Protein AF-A0A7W1KVK1-F1 (afdb_monomer_lite)

Sequence (119 aa):
MSTNMEIATGTFDDLTPATASYACLPLPEAFTWAVCASRVEAGEWYLVAFRSIHREGADERMLEEYDLRAAEEAAQAPGFVHYYRGPVTSSRECLSFCIWESRDDARTASRGPRHIEAI

pLDDT: mean 89.95, std 14.48, range [35.47, 98.25]

Foldseek 3Di:
DDPPPPPPQALCNPKDAPDLCLLVDDVVNGIPVVVSVVVDDDDDKDKDKDKDADDVPDPVVVLVVLVVQLVVLLVPFPFWRDKDWFDQHPRRITMIMTIGRDPVSVVVSCPDPSNVVND

Radius of gyration: 15.58 Å; chains: 1; bounding box: 51×34×39 Å

Structure (mmCIF, N/CA/C/O backbone):
data_AF-A0A7W1KVK1-F1
#
_entry.id   AF-A0A7W1KVK1-F1
#
loop_
_atom_site.group_PDB
_atom_site.id
_atom_site.type_symbol
_atom_site.label_atom_id
_atom_site.label_alt_id
_atom_site.label_comp_id
_atom_site.label_asym_id
_atom_site.label_entity_id
_atom_site.label_seq_id
_atom_site.pdbx_PDB_ins_code
_atom_site.Cartn_x
_atom_site.Cartn_y
_atom_site.Cartn_z
_atom_site.occupancy
_atom_site.B_iso_or_equiv
_atom_site.auth_seq_id
_atom_site.auth_comp_id
_atom_site.auth_asym_id
_atom_site.auth_atom_id
_atom_site.pdbx_PDB_model_num
ATOM 1 N N . MET A 1 1 ? 39.228 3.830 7.795 1.0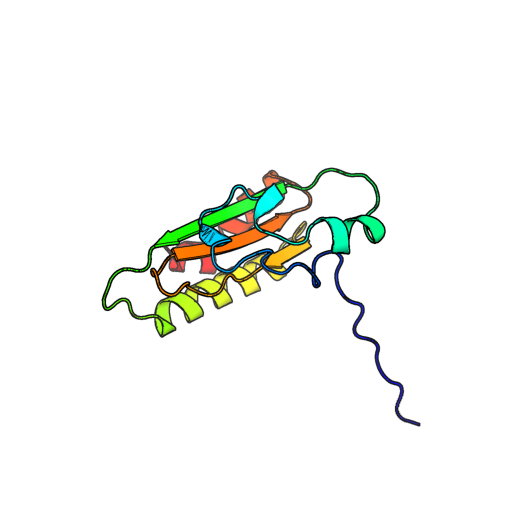0 36.91 1 MET A N 1
ATOM 2 C CA . MET A 1 1 ? 38.534 4.326 6.591 1.00 36.91 1 MET A CA 1
ATOM 3 C C . MET A 1 1 ? 37.157 3.697 6.610 1.00 36.91 1 MET A C 1
ATOM 5 O O . MET A 1 1 ? 37.033 2.535 6.257 1.00 36.91 1 MET A O 1
ATOM 9 N N . SER A 1 2 ? 36.175 4.398 7.173 1.00 35.47 2 SER A N 1
ATOM 10 C CA . SER A 1 2 ? 34.799 3.904 7.224 1.00 35.47 2 SER A CA 1
ATOM 11 C C . SER A 1 2 ? 34.147 4.243 5.894 1.00 35.47 2 SER A C 1
ATOM 13 O O . SER A 1 2 ? 33.946 5.416 5.588 1.00 35.47 2 SER A O 1
ATOM 15 N N . THR A 1 3 ? 33.903 3.229 5.074 1.00 38.06 3 THR A N 1
ATOM 16 C CA . THR A 1 3 ? 33.113 3.363 3.854 1.00 38.06 3 THR A CA 1
ATOM 17 C C . THR A 1 3 ? 31.686 3.690 4.280 1.00 38.06 3 THR A C 1
ATOM 19 O O . THR A 1 3 ? 31.030 2.859 4.906 1.00 38.06 3 THR A O 1
ATOM 22 N N . ASN A 1 4 ? 31.225 4.910 3.995 1.00 42.69 4 ASN A N 1
ATOM 23 C CA . ASN A 1 4 ? 29.803 5.226 4.029 1.00 42.69 4 ASN A CA 1
ATOM 24 C C . ASN A 1 4 ? 29.128 4.304 3.015 1.00 42.69 4 ASN A C 1
ATOM 26 O O . ASN A 1 4 ? 29.298 4.468 1.810 1.00 42.69 4 ASN A O 1
ATOM 30 N N . MET A 1 5 ? 28.430 3.294 3.518 1.00 36.28 5 MET A N 1
ATOM 31 C CA . MET A 1 5 ? 27.520 2.496 2.720 1.00 36.28 5 MET A CA 1
ATOM 32 C C . MET A 1 5 ? 26.321 3.399 2.437 1.00 36.28 5 MET A C 1
ATOM 34 O O . MET A 1 5 ? 25.445 3.543 3.286 1.00 36.28 5 MET A O 1
ATOM 38 N N . GLU A 1 6 ? 26.340 4.090 1.295 1.00 36.88 6 GLU A N 1
ATOM 39 C CA . GLU A 1 6 ? 25.120 4.643 0.710 1.00 36.88 6 GLU A CA 1
ATOM 40 C C . GLU A 1 6 ? 24.141 3.476 0.599 1.00 36.88 6 GLU A C 1
ATOM 42 O O . GLU A 1 6 ? 24.332 2.559 -0.200 1.00 36.88 6 GLU A O 1
ATOM 47 N N . ILE A 1 7 ? 23.141 3.456 1.481 1.00 43.41 7 ILE A N 1
ATOM 48 C CA . ILE A 1 7 ? 22.007 2.557 1.337 1.00 43.41 7 ILE A CA 1
ATOM 49 C C . ILE A 1 7 ? 21.367 2.971 0.021 1.00 43.41 7 ILE A C 1
ATOM 51 O O . ILE A 1 7 ? 20.858 4.086 -0.083 1.00 43.41 7 ILE A O 1
ATOM 55 N N . ALA A 1 8 ? 21.479 2.118 -0.997 1.00 47.75 8 ALA A N 1
ATOM 56 C CA . ALA A 1 8 ? 20.824 2.341 -2.272 1.00 47.75 8 ALA A CA 1
ATOM 57 C C . ALA A 1 8 ? 19.331 2.534 -1.987 1.00 47.75 8 ALA A C 1
ATOM 59 O O . ALA A 1 8 ? 18.650 1.606 -1.558 1.00 47.75 8 ALA A O 1
ATOM 60 N N . THR A 1 9 ? 18.864 3.770 -2.133 1.00 60.12 9 THR A N 1
ATOM 61 C CA . THR A 1 9 ? 17.469 4.141 -1.931 1.00 60.12 9 THR A CA 1
ATOM 62 C C . THR A 1 9 ? 16.653 3.444 -3.012 1.00 60.12 9 THR A C 1
ATOM 64 O O . THR A 1 9 ? 16.929 3.617 -4.203 1.00 60.12 9 THR A O 1
ATOM 67 N N . GLY A 1 10 ? 15.688 2.626 -2.603 1.00 75.06 10 GLY A N 1
ATOM 68 C CA . GLY A 1 10 ? 14.749 1.977 -3.499 1.00 75.06 10 GLY A CA 1
ATOM 69 C C . GLY A 1 10 ? 13.980 3.005 -4.326 1.00 75.06 10 GLY A C 1
ATOM 70 O O . GLY A 1 10 ? 13.846 4.176 -3.965 1.00 75.06 10 GLY A O 1
ATOM 71 N N . THR A 1 11 ? 13.473 2.558 -5.469 1.00 84.31 11 THR A N 1
ATOM 72 C CA . THR A 1 11 ? 12.823 3.383 -6.492 1.00 84.31 11 THR A CA 1
ATOM 73 C C . THR A 1 11 ? 11.787 4.377 -5.949 1.00 84.31 11 THR A C 1
ATOM 75 O O . THR A 1 11 ? 11.703 5.509 -6.428 1.00 84.31 11 THR A O 1
ATOM 78 N N . PHE A 1 12 ? 11.015 3.964 -4.944 1.00 90.56 12 PHE A N 1
ATOM 79 C CA . PHE A 1 12 ? 9.892 4.719 -4.390 1.00 90.56 12 PHE A CA 1
ATOM 80 C C . PHE A 1 12 ? 10.097 5.156 -2.931 1.00 90.56 12 PHE A C 1
ATOM 82 O O . PHE A 1 12 ? 9.170 5.671 -2.317 1.00 90.56 12 PHE A O 1
ATOM 89 N N . ASP A 1 13 ? 11.302 5.013 -2.378 1.00 89.56 13 ASP A N 1
ATOM 90 C CA . ASP A 1 13 ? 11.554 5.241 -0.946 1.00 89.56 13 ASP A CA 1
ATOM 91 C C . ASP A 1 13 ? 11.444 6.717 -0.517 1.00 89.56 13 ASP A C 1
ATOM 93 O O . ASP A 1 13 ? 11.266 7.001 0.665 1.00 89.56 13 ASP A O 1
ATOM 97 N N . ASP A 1 14 ? 11.494 7.658 -1.467 1.00 91.25 14 ASP A N 1
ATOM 98 C CA . ASP A 1 14 ? 11.315 9.097 -1.213 1.00 91.25 14 ASP A CA 1
ATOM 99 C C . ASP A 1 14 ? 9.847 9.558 -1.319 1.00 91.25 14 ASP A C 1
ATOM 101 O O . ASP A 1 14 ? 9.552 10.754 -1.181 1.00 91.25 14 ASP A O 1
ATOM 105 N N . LEU A 1 15 ? 8.906 8.637 -1.575 1.00 91.69 15 LEU A N 1
ATOM 106 C CA . LEU A 1 15 ? 7.485 8.968 -1.589 1.00 91.69 15 LEU A CA 1
ATOM 107 C C . LEU A 1 15 ? 7.037 9.428 -0.205 1.00 91.69 15 LEU A C 1
ATOM 109 O O . LEU A 1 15 ? 7.148 8.724 0.798 1.00 91.69 15 LEU A O 1
ATOM 113 N N . THR A 1 16 ? 6.463 10.624 -0.167 1.00 93.62 16 THR A N 1
ATOM 114 C CA . THR A 1 16 ? 5.922 11.226 1.049 1.00 93.62 16 THR A CA 1
ATOM 115 C C . THR A 1 16 ? 4.536 11.812 0.781 1.00 93.62 16 THR A C 1
ATOM 117 O O . THR A 1 16 ? 4.223 12.158 -0.365 1.00 93.62 16 THR A O 1
ATOM 120 N N . PRO A 1 17 ? 3.674 11.913 1.810 1.00 95.12 17 PRO A N 1
ATOM 121 C CA . PRO A 1 17 ? 2.391 12.594 1.700 1.00 95.12 17 PRO A CA 1
ATOM 122 C C . PRO A 1 17 ? 2.561 14.025 1.193 1.00 95.12 17 PRO A C 1
ATOM 124 O O . PRO A 1 17 ? 3.349 14.794 1.741 1.00 95.12 17 PRO A O 1
ATOM 127 N N . ALA A 1 18 ? 1.788 14.409 0.178 1.00 94.12 18 ALA A N 1
ATOM 128 C CA . ALA A 1 18 ? 1.808 15.771 -0.354 1.00 94.12 18 ALA A CA 1
ATOM 129 C C . ALA A 1 18 ? 1.159 16.780 0.612 1.00 94.12 18 ALA A C 1
ATOM 131 O O . ALA A 1 18 ? 1.500 17.963 0.608 1.00 94.12 18 ALA A O 1
ATOM 132 N N . THR A 1 19 ? 0.215 16.322 1.442 1.00 93.25 19 THR A N 1
ATOM 133 C CA . THR A 1 19 ? -0.521 17.146 2.410 1.00 93.25 19 THR A CA 1
ATOM 134 C C . THR A 1 19 ? -0.863 16.353 3.676 1.00 93.25 19 THR A C 1
ATOM 136 O O . THR A 1 19 ? -0.792 15.126 3.707 1.00 93.25 19 THR A O 1
ATOM 139 N N . ALA A 1 20 ? -1.330 17.045 4.720 1.00 91.56 20 ALA A N 1
ATOM 140 C CA . ALA A 1 20 ? -1.866 16.398 5.922 1.00 91.56 20 ALA A CA 1
ATOM 141 C C . ALA A 1 20 ? -3.166 15.601 5.668 1.00 91.56 20 ALA A C 1
ATOM 143 O O . ALA A 1 20 ? -3.515 14.733 6.461 1.00 91.56 20 ALA A O 1
ATOM 144 N N . SER A 1 21 ? -3.879 15.878 4.569 1.00 93.50 21 SER A N 1
ATOM 145 C CA . SER A 1 21 ? -5.132 15.212 4.186 1.00 93.50 21 SER A CA 1
ATOM 146 C C . SER A 1 21 ? -4.939 14.091 3.158 1.00 93.50 21 SER A C 1
ATOM 148 O O . SER A 1 21 ? -5.921 13.613 2.588 1.00 93.50 21 SER A O 1
ATOM 150 N N . TYR A 1 22 ? -3.694 13.664 2.912 1.00 94.81 22 TYR A N 1
ATOM 151 C CA . TYR A 1 22 ? -3.329 12.694 1.873 1.00 94.81 22 TYR A CA 1
ATOM 152 C C . TYR A 1 22 ? -4.204 11.428 1.861 1.00 94.81 22 TYR A C 1
ATOM 154 O O . TYR A 1 22 ? -4.584 10.948 0.792 1.00 94.81 22 TYR A O 1
ATOM 162 N N . ALA A 1 23 ? -4.594 10.931 3.041 1.00 95.94 23 ALA A N 1
ATOM 163 C CA . ALA A 1 23 ? -5.390 9.717 3.197 1.00 95.94 23 ALA A CA 1
ATOM 164 C C . ALA A 1 23 ? -6.791 9.801 2.561 1.00 95.94 23 ALA A C 1
ATOM 166 O O . ALA A 1 23 ? -7.395 8.768 2.263 1.00 95.94 23 ALA A O 1
ATOM 167 N N . CYS A 1 24 ? -7.277 11.012 2.275 1.00 95.19 24 CYS A N 1
ATOM 168 C CA . CYS A 1 24 ? -8.573 11.277 1.645 1.00 95.19 24 CYS A CA 1
ATOM 169 C C . CYS A 1 24 ? -8.452 11.783 0.197 1.00 95.19 24 CYS A C 1
ATOM 171 O O . CYS A 1 24 ? -9.468 11.951 -0.475 1.00 95.19 24 CYS A O 1
ATOM 173 N N . LEU A 1 25 ? -7.233 12.015 -0.301 1.00 96.00 25 LEU A N 1
ATOM 174 C CA . LEU A 1 25 ? -6.996 12.491 -1.665 1.00 96.00 25 LEU A CA 1
ATOM 175 C C . LEU A 1 25 ? -6.932 11.332 -2.674 1.00 96.00 25 LEU A C 1
ATOM 177 O O . LEU A 1 25 ? -6.537 10.215 -2.305 1.00 96.00 25 LEU A O 1
ATOM 181 N N . PRO A 1 26 ? -7.261 11.572 -3.959 1.00 96.06 26 PRO A N 1
ATOM 182 C CA . PRO A 1 26 ? -6.908 10.662 -5.045 1.00 96.06 26 PRO A CA 1
ATOM 183 C C . PRO A 1 26 ? -5.412 10.333 -5.008 1.00 96.06 26 PRO A C 1
ATOM 185 O O . PRO A 1 26 ? -4.593 11.212 -4.757 1.00 96.06 26 PRO A O 1
ATOM 188 N N . LEU A 1 27 ? -5.034 9.075 -5.266 1.00 94.75 27 LEU A N 1
ATOM 189 C CA . LEU A 1 27 ? -3.631 8.640 -5.169 1.00 94.75 27 LEU A CA 1
ATOM 190 C C . LEU A 1 27 ? -2.641 9.538 -5.927 1.00 94.75 27 LEU A C 1
ATOM 192 O O . LEU A 1 27 ? -1.641 9.897 -5.310 1.00 94.75 27 LEU A O 1
ATOM 196 N N . PRO A 1 28 ? -2.900 9.958 -7.186 1.00 94.25 28 PRO A N 1
ATOM 197 C CA . PRO A 1 28 ? -1.984 10.835 -7.921 1.00 94.25 28 PRO A CA 1
ATOM 198 C C . PRO A 1 28 ? -1.723 12.190 -7.247 1.00 94.25 28 PRO A C 1
ATOM 200 O O . PRO A 1 28 ? -0.694 12.806 -7.497 1.00 94.25 28 PRO A O 1
ATOM 203 N N . GLU A 1 29 ? -2.639 12.645 -6.393 1.00 96.25 29 GLU A N 1
ATOM 204 C CA . GLU A 1 29 ? -2.556 13.914 -5.661 1.00 96.25 29 GLU A CA 1
ATOM 205 C C . GLU A 1 29 ? -2.085 13.724 -4.211 1.00 96.25 29 GLU A C 1
ATOM 207 O O . GLU A 1 29 ? -1.657 14.675 -3.562 1.00 96.25 29 GLU A O 1
ATOM 212 N N . ALA A 1 30 ? -2.172 12.500 -3.685 1.00 96.19 30 ALA A N 1
ATOM 213 C CA . ALA A 1 30 ? -1.875 12.196 -2.291 1.00 96.19 30 ALA A CA 1
ATOM 214 C C . ALA A 1 30 ? -0.370 12.175 -1.978 1.00 96.19 30 ALA A C 1
ATOM 216 O O . ALA A 1 30 ? 0.006 12.417 -0.832 1.00 96.19 30 ALA A O 1
ATOM 217 N N . PHE A 1 31 ? 0.487 11.905 -2.968 1.00 95.88 31 PHE A N 1
ATOM 218 C CA . PHE A 1 31 ? 1.923 11.688 -2.764 1.00 95.88 31 PHE A CA 1
ATOM 219 C C . PHE A 1 31 ? 2.793 12.460 -3.753 1.00 95.88 31 PHE A C 1
ATOM 221 O O . PHE A 1 31 ? 2.364 12.851 -4.839 1.00 95.88 31 PHE A O 1
ATOM 228 N N . THR A 1 32 ? 4.058 12.633 -3.385 1.00 94.19 32 THR A N 1
ATOM 229 C CA . THR A 1 32 ? 5.104 13.311 -4.160 1.00 94.19 32 THR A CA 1
ATOM 230 C C . THR A 1 32 ? 5.650 12.473 -5.330 1.00 94.19 32 THR A C 1
ATOM 232 O O . THR A 1 32 ? 6.856 12.419 -5.550 1.00 94.19 32 THR A O 1
ATOM 235 N N . TRP A 1 33 ? 4.784 11.849 -6.141 1.00 92.44 33 TRP A N 1
ATOM 236 C CA . TRP A 1 33 ? 5.172 10.928 -7.231 1.00 92.44 33 TRP A CA 1
ATOM 237 C C . TRP A 1 33 ? 6.258 11.468 -8.169 1.00 92.44 33 TRP A C 1
ATOM 239 O O . TRP A 1 33 ? 7.155 10.735 -8.585 1.00 92.44 33 TRP A O 1
ATOM 249 N N . ALA A 1 34 ? 6.206 12.766 -8.474 1.00 90.75 34 ALA A N 1
ATOM 250 C CA . ALA A 1 34 ? 7.174 13.429 -9.344 1.00 90.75 34 ALA A CA 1
ATOM 251 C C . ALA A 1 34 ? 8.620 13.383 -8.810 1.00 90.75 34 ALA A C 1
ATOM 253 O O . ALA A 1 34 ? 9.552 13.453 -9.606 1.00 90.75 34 ALA A O 1
ATOM 254 N N . VAL A 1 35 ? 8.819 13.236 -7.492 1.00 89.62 35 VAL A N 1
ATOM 255 C CA . VAL A 1 35 ? 10.151 13.117 -6.868 1.00 89.62 35 VAL A CA 1
ATOM 256 C C . VAL A 1 35 ? 10.838 11.815 -7.281 1.00 89.62 35 VAL A C 1
ATOM 258 O O . VAL A 1 35 ? 12.043 11.806 -7.523 1.00 89.62 35 VAL A O 1
ATOM 261 N N . CYS A 1 36 ? 10.074 10.732 -7.425 1.00 87.38 36 CYS A N 1
ATOM 262 C CA . CYS A 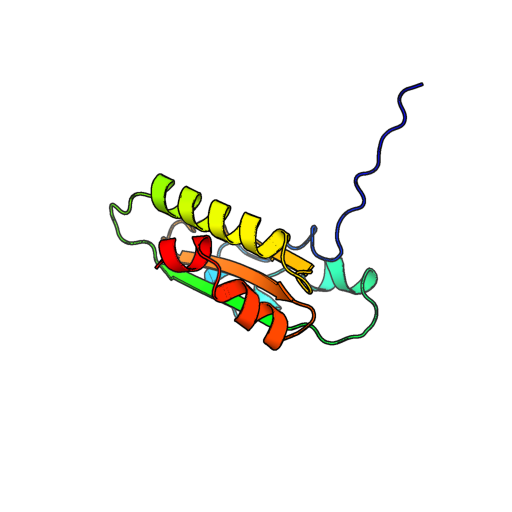1 36 ? 10.593 9.421 -7.818 1.00 87.38 36 CYS A CA 1
ATOM 263 C C . CYS A 1 36 ? 10.609 9.216 -9.340 1.00 87.38 36 CYS A C 1
ATOM 265 O O . CYS A 1 36 ? 11.356 8.373 -9.831 1.00 87.38 36 CYS A O 1
ATOM 267 N N . ALA A 1 37 ? 9.831 9.995 -10.101 1.00 83.56 37 ALA A N 1
ATOM 268 C CA . ALA A 1 37 ? 9.656 9.818 -11.546 1.00 83.56 37 ALA A CA 1
ATOM 269 C C . ALA A 1 37 ? 10.970 9.855 -12.354 1.00 83.56 37 ALA A C 1
ATOM 271 O O . ALA A 1 37 ? 11.071 9.205 -13.386 1.00 83.56 37 ALA A O 1
ATOM 272 N N . SER A 1 38 ? 11.990 10.585 -11.892 1.00 80.50 38 SER A N 1
ATOM 273 C CA . SER A 1 38 ? 13.300 10.653 -12.558 1.00 80.50 38 SER A CA 1
ATOM 274 C C . SER A 1 38 ? 14.184 9.420 -12.336 1.00 80.50 38 SER A C 1
ATOM 276 O O . SER A 1 38 ? 15.200 9.275 -13.012 1.00 80.50 38 SER A O 1
ATOM 278 N N . ARG A 1 39 ? 13.819 8.546 -11.389 1.00 82.81 39 ARG A N 1
ATOM 279 C CA . ARG A 1 39 ? 14.569 7.337 -11.008 1.00 82.81 39 ARG A CA 1
ATOM 280 C C . ARG A 1 39 ? 13.986 6.061 -11.606 1.00 82.81 39 ARG A C 1
ATOM 282 O O . ARG A 1 39 ? 14.539 4.985 -11.394 1.00 82.81 39 ARG A O 1
ATOM 289 N N . VAL A 1 40 ? 12.869 6.179 -12.318 1.00 81.62 40 VAL A N 1
ATOM 290 C CA . VAL A 1 40 ? 12.185 5.064 -12.966 1.00 81.62 40 VAL A CA 1
ATOM 291 C C . VAL A 1 40 ? 12.251 5.192 -14.471 1.00 81.62 40 VAL A C 1
ATOM 293 O O . VAL A 1 40 ? 12.036 6.265 -15.032 1.00 81.62 40 VAL A O 1
ATOM 296 N N . GLU A 1 41 ? 12.498 4.068 -15.133 1.00 84.69 41 GLU A N 1
ATOM 297 C CA . GLU A 1 41 ? 12.183 3.955 -16.549 1.00 84.69 41 GLU A CA 1
ATOM 298 C C . GLU A 1 41 ? 10.665 3.940 -16.742 1.00 84.69 41 GLU A C 1
ATOM 300 O O . GLU A 1 41 ? 9.908 3.547 -15.852 1.00 84.69 41 GLU A O 1
ATOM 305 N N . ALA A 1 42 ? 10.207 4.383 -17.913 1.00 84.94 42 ALA A N 1
ATOM 306 C CA . ALA A 1 42 ? 8.794 4.304 -18.249 1.00 84.94 42 ALA A CA 1
ATOM 307 C C . ALA A 1 42 ? 8.346 2.835 -18.259 1.00 84.94 42 ALA A C 1
ATOM 309 O O . ALA A 1 42 ? 8.901 2.012 -18.984 1.00 84.94 42 ALA A O 1
ATOM 310 N N . GLY A 1 43 ? 7.321 2.529 -17.472 1.00 87.38 43 GLY A N 1
ATOM 311 C CA . GLY A 1 43 ? 6.792 1.184 -17.308 1.00 87.38 43 GLY A CA 1
ATOM 312 C C . GLY A 1 43 ? 5.413 1.208 -16.663 1.00 87.38 43 GLY A C 1
ATOM 313 O O . GLY A 1 43 ? 4.839 2.273 -16.422 1.00 87.38 43 GLY A O 1
ATOM 314 N N . GLU A 1 44 ? 4.885 0.021 -16.396 1.00 91.19 44 GLU A N 1
ATOM 315 C CA . GLU A 1 44 ? 3.628 -0.163 -15.681 1.00 91.19 44 GLU A CA 1
ATOM 316 C C . GLU A 1 44 ? 3.902 -0.880 -14.361 1.00 91.19 44 GLU A C 1
ATOM 318 O O . GLU A 1 44 ? 4.645 -1.857 -14.318 1.00 91.19 44 GLU A O 1
ATOM 323 N N . TRP A 1 45 ? 3.275 -0.395 -13.292 1.00 93.50 45 TRP A N 1
ATOM 324 C CA . TRP A 1 45 ? 3.277 -1.041 -11.984 1.00 93.50 45 TRP A CA 1
ATOM 325 C C . TRP A 1 45 ? 1.843 -1.228 -11.511 1.00 93.50 45 TRP A C 1
ATOM 327 O O . TRP A 1 45 ? 0.943 -0.458 -11.859 1.00 93.50 45 TRP A O 1
ATOM 337 N N . TYR A 1 46 ? 1.632 -2.230 -10.666 1.00 97.12 46 TYR A N 1
ATOM 338 C CA . TYR A 1 46 ? 0.352 -2.479 -10.029 1.00 97.12 46 TYR A CA 1
ATOM 339 C C . TYR A 1 46 ? 0.364 -1.993 -8.581 1.00 97.12 46 TYR A C 1
ATOM 341 O O . TYR A 1 46 ? 1.153 -2.457 -7.763 1.00 97.12 46 TYR A O 1
ATOM 349 N N . LEU A 1 47 ? -0.537 -1.069 -8.254 1.00 97.12 47 LEU A N 1
ATOM 350 C CA . LEU A 1 47 ? -0.662 -0.509 -6.912 1.00 97.12 47 LEU A CA 1
ATOM 351 C C . LEU A 1 47 ? -1.904 -1.068 -6.213 1.00 97.12 47 LEU A C 1
ATOM 353 O O . LEU A 1 47 ? -3.012 -1.012 -6.753 1.00 97.12 47 LEU A O 1
ATOM 357 N N . VAL A 1 48 ? -1.725 -1.553 -4.982 1.00 97.62 48 VAL A N 1
ATOM 358 C CA . VAL A 1 48 ? -2.821 -1.915 -4.072 1.00 97.62 48 VAL A CA 1
ATOM 359 C C . VAL A 1 48 ? -2.877 -0.894 -2.946 1.00 97.62 48 VAL A C 1
ATOM 361 O O . VAL A 1 48 ? -1.905 -0.725 -2.217 1.00 97.62 48 VAL A O 1
ATOM 364 N N . ALA A 1 49 ? -4.007 -0.199 -2.823 1.00 97.12 49 ALA A N 1
ATOM 365 C CA . ALA A 1 49 ? -4.211 0.837 -1.818 1.00 97.12 49 ALA A CA 1
ATOM 366 C C . ALA A 1 49 ? -5.153 0.360 -0.718 1.00 97.12 49 ALA A C 1
ATOM 368 O O . 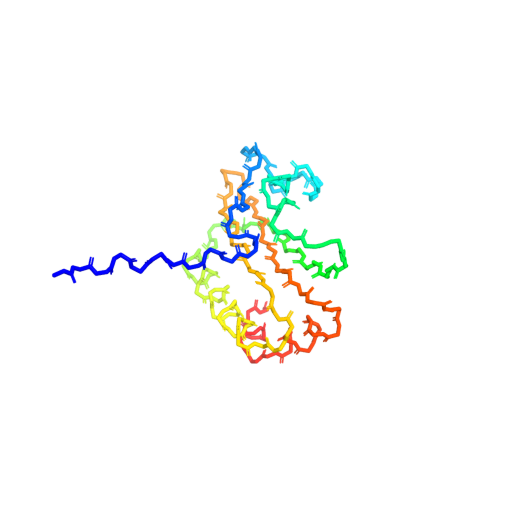ALA A 1 49 ? -6.257 -0.114 -0.998 1.00 97.12 49 ALA A O 1
ATOM 369 N N . PHE A 1 50 ? -4.742 0.572 0.524 1.00 95.19 50 PHE A N 1
ATOM 370 C CA . PHE A 1 50 ? -5.509 0.267 1.720 1.00 95.19 50 PHE A CA 1
ATOM 371 C C . PHE A 1 50 ? -5.946 1.585 2.347 1.00 95.19 50 PHE A C 1
ATOM 373 O O . PHE A 1 50 ? -5.122 2.334 2.866 1.00 95.19 50 PHE A O 1
ATOM 380 N N . ARG A 1 51 ? -7.243 1.891 2.262 1.00 96.00 51 ARG A N 1
ATOM 381 C CA . ARG A 1 51 ? -7.840 3.054 2.929 1.00 96.00 51 ARG A CA 1
ATOM 382 C C . ARG A 1 51 ? -8.688 2.579 4.087 1.00 96.00 51 ARG A C 1
ATOM 384 O O . ARG A 1 51 ? -9.604 1.782 3.886 1.00 96.00 51 ARG A O 1
ATOM 391 N N . SER A 1 52 ? -8.396 3.080 5.277 1.00 94.38 52 SER A N 1
ATOM 392 C CA . SER A 1 52 ? -9.098 2.694 6.496 1.00 94.38 52 SER A CA 1
ATOM 393 C C . SER A 1 52 ? -9.430 3.911 7.355 1.00 94.38 52 SER A C 1
ATOM 395 O O . SER A 1 52 ? -8.853 4.988 7.209 1.00 94.38 52 SER A O 1
ATOM 397 N N . ILE A 1 53 ? -10.407 3.725 8.244 1.00 95.81 53 ILE A N 1
ATOM 398 C CA . ILE A 1 53 ? -10.696 4.634 9.351 1.00 95.81 53 ILE A CA 1
ATOM 399 C C . ILE A 1 53 ? -10.649 3.791 10.622 1.00 95.81 53 ILE A C 1
ATOM 401 O O . ILE A 1 53 ? -11.456 2.870 10.783 1.00 95.81 53 ILE A O 1
ATOM 405 N N . HIS A 1 54 ? -9.702 4.075 11.511 1.00 94.69 54 HIS A N 1
ATOM 406 C CA . HIS A 1 54 ? -9.535 3.311 12.744 1.00 94.69 54 HIS A CA 1
ATOM 407 C C . HIS A 1 54 ? -10.708 3.582 13.684 1.00 94.69 54 HIS A C 1
ATOM 409 O O . HIS A 1 54 ? -11.153 4.722 13.851 1.00 94.69 54 HIS A O 1
ATOM 415 N N . ARG A 1 55 ? -11.254 2.528 14.298 1.00 95.56 55 ARG A N 1
ATOM 416 C CA . ARG A 1 55 ? -12.343 2.668 15.274 1.00 95.56 55 ARG A CA 1
ATOM 417 C C . ARG A 1 55 ? -11.827 3.333 16.545 1.00 95.56 55 ARG A C 1
ATOM 419 O O . ARG A 1 55 ? -10.658 3.231 16.889 1.00 95.56 55 ARG A O 1
ATOM 426 N N . GLU A 1 56 ? -12.719 4.016 17.248 1.00 94.31 56 GLU A N 1
ATOM 427 C CA . GLU A 1 56 ? -12.372 4.589 18.543 1.00 94.31 56 GLU A CA 1
ATOM 428 C C . GLU A 1 56 ? -12.123 3.445 19.532 1.00 94.31 56 GLU A C 1
ATOM 430 O O . GLU A 1 56 ? -12.911 2.499 19.590 1.00 94.31 56 GLU A O 1
ATOM 435 N N . GLY A 1 57 ? -11.001 3.503 20.253 1.00 93.94 57 GLY A N 1
ATOM 436 C CA . GLY A 1 57 ? -10.577 2.432 21.158 1.00 93.94 57 GLY A CA 1
ATOM 437 C C . GLY A 1 57 ? -10.012 1.186 20.468 1.00 93.94 57 GLY A C 1
ATOM 438 O O . GLY A 1 57 ? -9.892 0.153 21.125 1.00 93.94 57 GLY A O 1
ATOM 439 N N . ALA A 1 58 ? -9.680 1.248 19.172 1.00 94.44 58 ALA A N 1
ATOM 440 C CA . ALA A 1 58 ? -8.929 0.179 18.520 1.00 94.44 58 ALA A CA 1
ATOM 441 C C . ALA A 1 58 ? -7.565 -0.030 19.203 1.00 94.44 58 ALA A C 1
ATOM 443 O O . ALA A 1 58 ? -6.939 0.922 19.674 1.00 94.44 58 ALA A O 1
ATOM 444 N N . ASP A 1 59 ? -7.099 -1.280 19.254 1.00 95.56 59 ASP A N 1
ATOM 445 C CA . ASP A 1 59 ? -5.744 -1.585 19.715 1.00 95.56 59 ASP A CA 1
ATOM 446 C C . ASP A 1 59 ? -4.746 -1.241 18.601 1.00 95.56 59 ASP A C 1
ATOM 448 O O . ASP A 1 59 ? -4.420 -2.070 17.753 1.00 95.56 59 ASP A O 1
ATOM 452 N N . GLU A 1 60 ? -4.287 0.011 18.589 1.00 92.81 60 GLU A N 1
ATOM 453 C CA . GLU A 1 60 ? -3.353 0.533 17.582 1.00 92.81 60 GLU A CA 1
ATOM 454 C C . GLU A 1 60 ? -2.055 -0.279 17.507 1.00 92.81 60 GLU A C 1
ATOM 456 O O . GLU A 1 60 ? -1.508 -0.476 16.426 1.00 92.81 60 GLU A O 1
ATOM 461 N N . ARG A 1 61 ? -1.586 -0.813 18.642 1.00 94.69 61 ARG A N 1
ATOM 462 C CA . ARG A 1 61 ? -0.371 -1.633 18.680 1.00 94.69 61 ARG A CA 1
ATOM 463 C C . ARG A 1 61 ? -0.594 -2.964 17.970 1.00 94.69 61 ARG A C 1
ATOM 465 O O . ARG A 1 61 ? 0.284 -3.421 17.248 1.00 94.69 61 ARG A O 1
ATOM 472 N N . MET A 1 62 ? -1.751 -3.589 18.183 1.00 95.62 62 MET A N 1
ATOM 473 C CA . MET A 1 62 ? -2.120 -4.821 17.484 1.00 95.62 62 MET A CA 1
ATOM 474 C C . MET A 1 62 ? -2.279 -4.582 15.977 1.00 95.62 62 MET A C 1
ATOM 476 O O . MET A 1 62 ? -1.792 -5.386 15.186 1.00 95.62 62 MET A O 1
ATOM 480 N N . LEU A 1 63 ? -2.917 -3.476 15.577 1.00 94.81 63 LEU A N 1
ATOM 481 C CA . LEU A 1 63 ? -3.057 -3.111 14.164 1.00 94.81 63 LEU A CA 1
ATOM 482 C C . LEU A 1 63 ? -1.691 -2.899 13.500 1.00 94.81 63 LEU A C 1
ATOM 484 O O . LEU A 1 63 ? -1.446 -3.449 12.429 1.00 94.81 63 LEU A O 1
ATOM 488 N N . GLU A 1 64 ? -0.790 -2.160 14.154 1.00 93.44 64 GLU A N 1
ATOM 489 C CA . GLU A 1 64 ? 0.576 -1.956 13.662 1.00 93.44 64 GLU A CA 1
ATOM 490 C C . GLU A 1 64 ? 1.348 -3.279 13.565 1.00 93.44 64 GLU A C 1
ATOM 492 O O . GLU A 1 64 ? 2.035 -3.519 12.575 1.00 93.44 64 GLU A O 1
ATOM 497 N N . GLU A 1 65 ? 1.216 -4.167 14.553 1.00 96.44 65 GLU A N 1
ATOM 498 C CA . GLU A 1 65 ? 1.890 -5.467 14.549 1.00 96.44 65 GLU A CA 1
ATOM 499 C C . GLU A 1 65 ? 1.438 -6.346 13.372 1.00 96.44 65 GLU A C 1
ATOM 501 O O . GLU A 1 65 ? 2.277 -6.948 12.694 1.00 96.44 65 GLU A O 1
ATOM 506 N N . TYR A 1 66 ? 0.132 -6.419 13.104 1.00 96.56 66 TYR A N 1
ATOM 507 C CA . TYR A 1 66 ? -0.389 -7.193 11.977 1.00 96.56 66 TYR A CA 1
ATOM 508 C C . TYR A 1 66 ? 0.011 -6.601 10.627 1.00 96.56 66 TYR A C 1
ATOM 510 O O . TYR A 1 66 ? 0.441 -7.353 9.750 1.00 96.56 66 TYR A O 1
ATOM 518 N N . ASP A 1 67 ? -0.063 -5.275 10.480 1.00 95.69 67 ASP A N 1
ATOM 519 C CA . ASP A 1 67 ? 0.364 -4.581 9.262 1.00 95.69 67 ASP A CA 1
ATOM 520 C C . ASP A 1 67 ? 1.847 -4.833 8.962 1.00 95.69 67 ASP A C 1
ATOM 522 O O . ASP A 1 67 ? 2.201 -5.249 7.860 1.00 95.69 67 ASP A O 1
ATOM 526 N N . LEU A 1 68 ? 2.713 -4.680 9.971 1.00 95.56 68 LEU A N 1
ATOM 527 C CA . LEU A 1 68 ? 4.148 -4.935 9.846 1.00 95.56 68 LEU A CA 1
ATOM 528 C C . LEU A 1 68 ? 4.439 -6.373 9.416 1.00 95.56 68 LEU A C 1
ATOM 530 O O . LEU A 1 68 ? 5.209 -6.590 8.485 1.00 95.56 68 LEU A O 1
ATOM 534 N N . ARG A 1 69 ? 3.795 -7.360 10.046 1.00 97.50 69 ARG A N 1
ATOM 535 C CA . ARG A 1 69 ? 3.994 -8.779 9.712 1.00 97.50 69 ARG A CA 1
ATOM 536 C C . ARG A 1 69 ? 3.554 -9.103 8.283 1.00 97.50 69 ARG A C 1
ATOM 538 O O . ARG A 1 69 ? 4.217 -9.893 7.613 1.00 97.50 69 ARG A O 1
ATOM 545 N N . ALA A 1 70 ? 2.440 -8.533 7.826 1.00 96.75 70 ALA A N 1
ATOM 546 C CA . ALA A 1 70 ? 1.963 -8.712 6.457 1.00 96.75 70 ALA A CA 1
ATOM 547 C C . ALA A 1 70 ? 2.889 -8.015 5.444 1.00 96.75 70 ALA A C 1
ATOM 549 O O . ALA A 1 70 ? 3.235 -8.608 4.423 1.00 96.75 70 ALA A O 1
ATOM 550 N N . ALA A 1 71 ? 3.360 -6.804 5.751 1.00 96.00 71 ALA A N 1
ATOM 551 C CA . ALA A 1 71 ? 4.308 -6.069 4.918 1.00 96.00 71 ALA A CA 1
ATOM 552 C C . ALA A 1 71 ? 5.671 -6.772 4.813 1.00 96.00 71 ALA A C 1
ATOM 554 O O . ALA A 1 71 ? 6.223 -6.874 3.720 1.00 96.00 71 ALA A O 1
ATOM 555 N N . GLU A 1 72 ? 6.198 -7.304 5.919 1.00 97.31 72 GLU A N 1
ATOM 556 C CA . GLU A 1 72 ? 7.434 -8.097 5.939 1.00 97.31 72 GLU A CA 1
ATOM 557 C C . GLU A 1 72 ? 7.304 -9.371 5.095 1.00 97.31 72 GLU A C 1
ATOM 559 O O . GLU A 1 72 ? 8.222 -9.707 4.349 1.00 97.31 72 GLU A O 1
ATOM 564 N N . GLU A 1 73 ? 6.160 -10.060 5.168 1.00 97.50 73 GLU A N 1
ATOM 565 C CA . GLU A 1 73 ? 5.861 -11.219 4.320 1.00 97.50 73 GLU A CA 1
ATOM 566 C C . GLU A 1 73 ? 5.780 -10.829 2.836 1.00 97.50 73 GLU A C 1
ATOM 568 O O . GLU A 1 73 ? 6.389 -11.490 1.993 1.00 97.50 73 GLU A O 1
ATOM 573 N N . ALA A 1 74 ? 5.082 -9.734 2.514 1.00 97.12 74 ALA A N 1
ATOM 574 C CA . ALA A 1 74 ? 4.986 -9.211 1.153 1.00 97.12 74 ALA A CA 1
ATOM 575 C C . ALA A 1 74 ? 6.359 -8.822 0.587 1.00 97.12 74 ALA A C 1
ATOM 577 O O . ALA A 1 74 ? 6.635 -9.113 -0.572 1.00 97.12 74 ALA A O 1
ATOM 578 N N . ALA A 1 75 ? 7.236 -8.233 1.404 1.00 96.75 75 ALA A N 1
ATOM 579 C CA . ALA A 1 75 ? 8.568 -7.801 0.988 1.00 96.75 75 ALA A CA 1
ATOM 580 C C . ALA A 1 75 ? 9.496 -8.953 0.565 1.00 96.75 75 ALA A C 1
ATOM 582 O O . ALA A 1 75 ? 10.502 -8.717 -0.100 1.00 96.75 75 ALA A O 1
ATOM 583 N N . GLN A 1 76 ? 9.173 -10.195 0.940 1.00 96.81 76 GLN A N 1
ATOM 584 C CA . GLN A 1 76 ? 9.898 -11.392 0.501 1.00 96.81 76 GLN A CA 1
ATOM 585 C C . GLN A 1 76 ? 9.284 -12.043 -0.750 1.00 96.81 76 GLN A C 1
ATOM 587 O O . GLN A 1 76 ? 9.832 -13.021 -1.264 1.00 96.81 76 GLN A O 1
ATOM 592 N N . ALA A 1 77 ? 8.137 -11.554 -1.230 1.00 96.62 77 ALA A N 1
ATOM 593 C CA . ALA A 1 77 ? 7.440 -12.134 -2.368 1.00 96.62 77 ALA A CA 1
ATOM 594 C C . ALA A 1 77 ? 8.031 -11.651 -3.709 1.00 96.62 77 ALA A C 1
ATOM 596 O O . ALA A 1 77 ? 8.454 -10.498 -3.825 1.00 96.62 77 ALA A O 1
ATOM 597 N N . PRO A 1 78 ? 8.028 -12.503 -4.753 1.00 96.88 78 PRO A N 1
ATOM 598 C CA . PRO A 1 78 ? 8.365 -12.076 -6.108 1.00 96.88 78 PRO A CA 1
ATOM 599 C C . PRO A 1 78 ? 7.502 -10.897 -6.568 1.00 96.88 78 PRO A C 1
ATOM 601 O O . PRO A 1 78 ? 6.321 -10.819 -6.231 1.00 96.88 78 PRO A O 1
ATOM 604 N N . GLY A 1 79 ? 8.102 -9.987 -7.336 1.00 95.69 79 GLY A N 1
ATOM 605 C CA . GLY A 1 79 ? 7.412 -8.832 -7.906 1.00 95.69 79 GLY A CA 1
ATOM 606 C C . GLY A 1 79 ? 7.039 -7.739 -6.900 1.00 95.69 79 GLY A C 1
ATOM 607 O O . GLY A 1 79 ? 6.397 -6.769 -7.296 1.00 95.69 79 GLY A O 1
ATOM 608 N N . PHE A 1 80 ? 7.409 -7.852 -5.619 1.00 97.19 80 PHE A N 1
ATOM 609 C CA . PHE A 1 80 ? 7.260 -6.756 -4.661 1.00 97.19 80 PHE A CA 1
ATOM 610 C C . PHE A 1 80 ? 8.250 -5.631 -4.976 1.00 97.19 80 PHE A C 1
ATOM 612 O O . PHE A 1 80 ? 9.445 -5.876 -5.128 1.00 97.19 80 PHE A O 1
ATOM 619 N N . VAL A 1 81 ? 7.759 -4.392 -5.038 1.00 94.75 81 VAL A N 1
ATOM 620 C CA . VAL A 1 81 ? 8.587 -3.221 -5.362 1.00 94.75 81 VAL A CA 1
ATOM 621 C C . VAL A 1 81 ? 8.759 -2.308 -4.155 1.00 94.75 81 VAL A C 1
ATOM 623 O O . VAL A 1 81 ? 9.874 -1.903 -3.839 1.00 94.75 81 VAL A O 1
ATOM 626 N N . HIS A 1 82 ? 7.661 -1.937 -3.497 1.00 95.25 82 HIS A N 1
ATOM 627 C CA . HIS A 1 82 ? 7.697 -0.974 -2.399 1.00 95.25 82 HIS A CA 1
ATOM 628 C C . HIS A 1 82 ? 6.448 -1.086 -1.524 1.00 95.25 82 HIS A C 1
ATOM 630 O O . HIS A 1 82 ? 5.360 -1.387 -2.020 1.00 95.25 82 HIS A O 1
ATOM 636 N N . TYR A 1 83 ? 6.590 -0.777 -0.235 1.00 96.25 83 TYR A N 1
ATOM 637 C CA . TYR A 1 83 ? 5.476 -0.585 0.687 1.00 96.25 83 TYR A CA 1
ATOM 638 C C . TYR A 1 83 ? 5.593 0.775 1.365 1.00 96.25 83 TYR A C 1
ATOM 640 O O . TYR A 1 83 ? 6.594 1.067 2.016 1.00 96.25 83 TYR A O 1
ATOM 648 N N . TYR A 1 84 ? 4.536 1.571 1.246 1.00 96.19 84 TYR A N 1
ATOM 649 C CA . TYR A 1 84 ? 4.365 2.794 2.006 1.00 96.19 84 TYR A CA 1
ATOM 650 C C . TYR A 1 84 ? 3.381 2.542 3.149 1.00 96.19 84 TYR A C 1
ATOM 652 O O . TYR A 1 84 ? 2.194 2.285 2.914 1.00 96.19 84 TYR A O 1
ATOM 660 N N . ARG A 1 85 ? 3.876 2.657 4.387 1.00 94.50 85 ARG A N 1
ATOM 661 C CA . ARG A 1 85 ? 3.057 2.596 5.602 1.00 94.50 85 ARG A CA 1
ATOM 662 C C . ARG A 1 85 ? 2.552 3.990 5.960 1.00 94.50 85 ARG A C 1
ATOM 664 O O . ARG A 1 85 ? 3.320 4.827 6.436 1.00 94.50 85 ARG A O 1
ATOM 671 N N . GLY A 1 86 ? 1.265 4.236 5.745 1.00 93.25 86 GLY A N 1
ATOM 672 C CA . GLY A 1 86 ? 0.648 5.516 6.068 1.00 93.25 86 GLY A CA 1
ATOM 673 C C . GLY A 1 86 ? 0.509 5.733 7.572 1.00 93.25 86 GLY A C 1
ATOM 674 O O . GLY A 1 86 ? 0.016 4.847 8.269 1.00 93.25 86 GLY A O 1
ATOM 675 N N . PRO A 1 87 ? 0.893 6.904 8.111 1.00 90.62 87 PRO A N 1
ATOM 676 C CA . PRO A 1 87 ? 0.519 7.262 9.470 1.00 90.62 87 PRO A CA 1
ATOM 677 C C . PRO A 1 87 ? -0.987 7.541 9.556 1.00 90.62 87 PRO A C 1
ATOM 679 O O . PRO A 1 87 ? -1.574 8.151 8.655 1.00 90.62 87 PRO A O 1
ATOM 682 N N . VAL A 1 88 ? -1.591 7.159 10.681 1.00 91.88 88 VAL A N 1
ATOM 683 C CA . VAL A 1 88 ? -2.979 7.505 11.010 1.00 91.88 88 VAL A CA 1
ATOM 684 C C . VAL A 1 88 ? -3.091 9.022 11.198 1.00 91.88 88 VAL A C 1
ATOM 686 O O . VAL A 1 88 ? -2.309 9.632 11.929 1.00 91.88 88 VAL A O 1
ATOM 689 N N . THR A 1 89 ? -4.054 9.651 10.526 1.00 92.06 89 THR A N 1
ATOM 690 C CA . THR A 1 89 ? -4.327 11.088 10.646 1.00 92.06 89 THR A CA 1
ATOM 691 C C . THR A 1 89 ? -4.995 11.414 11.985 1.00 92.06 89 THR A C 1
ATOM 693 O O . THR A 1 89 ? -5.527 10.549 12.682 1.00 92.06 89 THR A O 1
ATOM 696 N N . SER A 1 90 ? -5.074 12.704 12.324 1.00 90.19 90 SER A N 1
ATOM 697 C CA . SER A 1 90 ? -5.850 13.180 13.481 1.00 90.19 90 SER A CA 1
ATOM 698 C C . 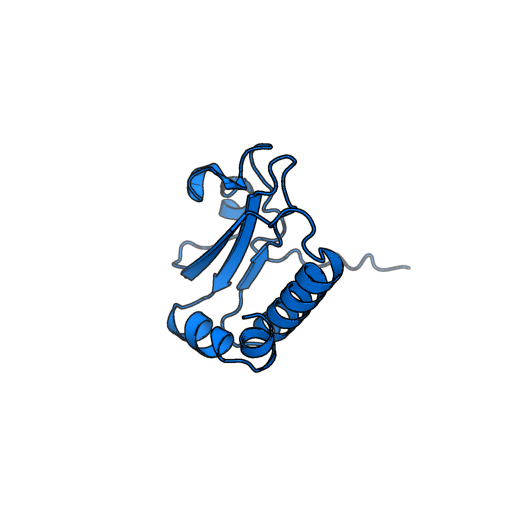SER A 1 90 ? -7.332 12.790 13.431 1.00 90.19 90 SER A C 1
ATOM 700 O O . SER A 1 90 ? -7.987 12.717 14.468 1.00 90.19 90 SER A O 1
ATOM 702 N N . SER A 1 91 ? -7.864 12.548 12.232 1.00 92.50 91 SER A N 1
ATOM 703 C CA . SER A 1 91 ? -9.250 12.132 12.000 1.00 92.50 91 SER A CA 1
ATOM 704 C C . SER A 1 91 ? -9.400 10.606 11.925 1.00 92.50 91 SER A C 1
ATOM 706 O O . SER A 1 91 ? -10.477 10.113 11.596 1.00 92.50 91 SER A O 1
ATOM 708 N N . ARG A 1 92 ? -8.348 9.857 12.290 1.00 93.94 92 ARG A N 1
ATOM 709 C CA . ARG A 1 92 ? -8.259 8.387 12.275 1.00 93.94 92 ARG A CA 1
ATOM 710 C C . ARG A 1 92 ? -8.272 7.756 10.883 1.00 93.94 92 ARG A C 1
ATOM 712 O O . ARG A 1 92 ? -8.447 6.544 10.787 1.00 93.94 92 ARG A O 1
ATOM 719 N N . GLU A 1 93 ? -8.091 8.532 9.816 1.00 96.06 93 GLU A N 1
ATOM 720 C CA . GLU A 1 93 ? -7.923 7.957 8.481 1.00 96.06 93 GLU A CA 1
ATOM 721 C C . GLU A 1 93 ? -6.501 7.429 8.310 1.00 96.06 93 GLU A C 1
ATOM 723 O O . GLU A 1 93 ? -5.550 7.983 8.853 1.00 96.06 93 GLU A O 1
ATOM 728 N N . CYS A 1 94 ? -6.339 6.383 7.514 1.00 95.38 94 CYS A N 1
ATOM 729 C CA . CYS A 1 94 ? -5.037 5.867 7.131 1.00 95.38 94 CYS A CA 1
ATOM 730 C C . CYS A 1 94 ? -5.053 5.490 5.648 1.00 95.38 94 CYS A C 1
ATOM 732 O O . CYS A 1 94 ? -6.062 5.002 5.125 1.00 95.38 94 CYS A O 1
ATOM 734 N N . LEU A 1 95 ? -3.934 5.746 4.967 1.00 97.12 95 LEU A N 1
ATOM 735 C CA . LEU A 1 95 ? -3.682 5.292 3.606 1.00 97.12 95 LEU A CA 1
ATOM 736 C C . LEU A 1 95 ? -2.291 4.668 3.526 1.00 97.12 95 LEU A C 1
ATOM 738 O O . LEU A 1 95 ? -1.291 5.380 3.466 1.00 97.12 95 LEU A O 1
ATOM 742 N N . SER A 1 96 ? -2.259 3.345 3.440 1.00 96.25 96 SER A N 1
ATOM 743 C CA . SER A 1 96 ? -1.066 2.579 3.076 1.00 96.25 96 SER A CA 1
ATOM 744 C C . SER A 1 96 ? -1.211 2.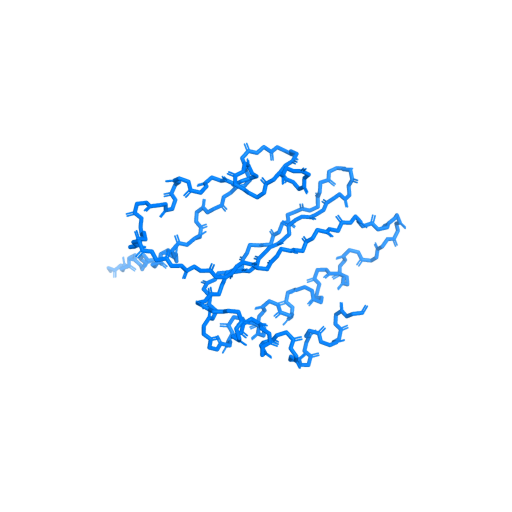042 1.657 1.00 96.25 96 SER A C 1
ATOM 746 O O . SER A 1 96 ? -2.324 1.902 1.139 1.00 96.25 96 SER A O 1
ATOM 748 N N . PHE A 1 97 ? -0.101 1.716 1.005 1.00 97.44 97 PHE A N 1
ATOM 749 C CA . PHE A 1 97 ? -0.143 1.026 -0.282 1.00 97.44 97 PHE A CA 1
ATOM 750 C C . PHE A 1 97 ? 1.118 0.206 -0.525 1.00 97.44 97 PHE A C 1
ATOM 752 O O . PHE A 1 97 ? 2.190 0.526 -0.019 1.00 97.44 97 PHE A O 1
ATOM 759 N N . CYS A 1 98 ? 0.998 -0.818 -1.364 1.00 97.06 98 CYS A N 1
ATOM 760 C CA . CYS A 1 98 ? 2.136 -1.530 -1.931 1.00 97.06 98 CYS A CA 1
ATOM 761 C C . CYS A 1 98 ? 2.145 -1.420 -3.457 1.00 97.06 98 CYS A C 1
ATOM 763 O O . CYS A 1 98 ? 1.095 -1.333 -4.102 1.00 97.06 98 CYS A O 1
ATOM 765 N N . ILE A 1 99 ? 3.351 -1.405 -4.016 1.00 96.38 99 ILE A N 1
ATOM 766 C CA . ILE A 1 99 ? 3.625 -1.377 -5.450 1.00 96.38 99 ILE A CA 1
ATOM 767 C C . ILE A 1 99 ? 4.217 -2.727 -5.839 1.00 96.38 99 ILE A C 1
ATOM 769 O O . ILE A 1 99 ? 5.101 -3.246 -5.155 1.00 96.38 99 ILE A O 1
ATOM 773 N N . TRP A 1 100 ? 3.722 -3.264 -6.947 1.00 97.31 100 TRP A N 1
ATOM 774 C CA . TRP A 1 100 ? 4.094 -4.557 -7.498 1.00 97.31 100 TRP A CA 1
ATOM 775 C C . TRP A 1 100 ? 4.434 -4.432 -8.978 1.00 97.31 100 TRP A C 1
ATOM 777 O O . TRP A 1 100 ? 3.904 -3.563 -9.671 1.00 97.31 100 TRP A O 1
ATOM 787 N N . GLU A 1 101 ? 5.265 -5.339 -9.477 1.00 95.88 101 GLU A N 1
ATOM 788 C CA . GLU A 1 101 ? 5.519 -5.488 -10.912 1.00 95.88 101 GLU A CA 1
ATOM 789 C C . GLU A 1 101 ? 4.250 -5.915 -11.660 1.00 95.88 101 GLU A C 1
ATOM 791 O O . GLU A 1 101 ? 3.999 -5.462 -12.775 1.00 95.88 101 GLU A O 1
ATOM 796 N N . SER A 1 102 ? 3.400 -6.743 -11.039 1.00 97.06 102 SER A N 1
ATOM 797 C CA . SER A 1 102 ? 2.158 -7.200 -11.656 1.00 97.06 102 SER A CA 1
ATOM 798 C C . SER A 1 102 ? 1.003 -7.378 -10.668 1.00 97.06 102 SER A C 1
ATOM 800 O O . SER A 1 102 ? 1.164 -7.517 -9.453 1.00 97.06 102 SER A O 1
ATOM 802 N N . ARG A 1 103 ? -0.215 -7.422 -11.220 1.00 97.81 103 ARG A N 1
ATOM 803 C CA . ARG A 1 103 ? -1.423 -7.766 -10.461 1.00 97.81 103 ARG A CA 1
ATOM 804 C C . ARG A 1 103 ? -1.383 -9.192 -9.917 1.00 97.81 103 ARG A C 1
ATOM 806 O O . ARG A 1 103 ? -1.945 -9.444 -8.851 1.00 97.81 103 ARG A O 1
ATOM 813 N N . ASP A 1 104 ? -0.789 -10.121 -10.654 1.00 98.25 104 ASP A N 1
ATOM 814 C CA . ASP A 1 104 ? -0.783 -11.533 -10.277 1.00 98.25 104 ASP A CA 1
ATOM 815 C C . ASP A 1 104 ? 0.171 -11.795 -9.107 1.00 98.25 104 ASP A C 1
ATOM 817 O O . ASP A 1 104 ? -0.184 -12.556 -8.201 1.00 98.25 104 ASP A O 1
ATOM 821 N N . ASP A 1 105 ? 1.298 -11.080 -9.052 1.00 98.06 105 ASP A N 1
ATOM 822 C CA . ASP A 1 105 ? 2.215 -11.098 -7.907 1.00 98.06 105 ASP A CA 1
ATOM 823 C C . ASP A 1 105 ? 1.519 -10.585 -6.644 1.00 98.06 105 ASP A C 1
ATOM 825 O O . ASP A 1 105 ? 1.448 -11.295 -5.638 1.00 98.06 105 ASP A O 1
ATOM 829 N N . ALA A 1 106 ? 0.869 -9.417 -6.732 1.00 97.88 106 ALA A N 1
ATOM 830 C CA . ALA A 1 106 ? 0.116 -8.836 -5.620 1.00 97.88 106 ALA A CA 1
ATOM 831 C C . ALA A 1 106 ? -0.968 -9.789 -5.087 1.00 97.88 106 ALA A C 1
ATOM 833 O O . ALA A 1 106 ? -1.130 -9.984 -3.880 1.00 97.88 106 ALA A O 1
ATOM 834 N N . ARG A 1 107 ? -1.720 -10.427 -5.995 1.00 97.62 107 ARG A N 1
ATOM 835 C CA . ARG A 1 107 ? -2.772 -11.385 -5.623 1.00 97.62 107 ARG A CA 1
ATOM 836 C C . ARG A 1 107 ? -2.204 -12.640 -4.980 1.00 97.62 107 ARG A C 1
ATOM 838 O O . ARG A 1 107 ? -2.837 -13.175 -4.071 1.00 97.62 107 ARG A O 1
ATOM 845 N N . THR A 1 108 ? -1.061 -13.120 -5.450 1.00 97.62 108 THR A N 1
ATOM 846 C CA . THR A 1 108 ? -0.407 -14.302 -4.887 1.00 97.62 108 THR A CA 1
ATOM 847 C C . THR A 1 108 ? 0.115 -14.007 -3.485 1.00 97.62 108 THR A C 1
ATOM 849 O O . THR A 1 108 ? -0.196 -14.761 -2.564 1.00 97.62 108 THR A O 1
ATOM 852 N N . ALA A 1 109 ? 0.798 -12.875 -3.297 1.00 96.56 109 ALA A N 1
ATOM 853 C CA . ALA A 1 109 ? 1.318 -12.451 -2.000 1.00 96.56 109 ALA A CA 1
ATOM 854 C C . ALA A 1 109 ? 0.212 -12.229 -0.955 1.00 96.56 109 ALA A C 1
ATOM 856 O O . ALA A 1 109 ? 0.343 -12.675 0.181 1.00 96.56 109 ALA A O 1
ATOM 857 N N . SER A 1 110 ? -0.934 -11.658 -1.355 1.00 95.38 110 SER A N 1
ATOM 858 C CA . SER A 1 110 ? -2.077 -11.406 -0.453 1.00 95.38 110 SER A CA 1
ATOM 859 C C . SER A 1 110 ? -2.715 -12.660 0.169 1.00 95.38 110 SER A C 1
ATOM 861 O O . SER A 1 110 ? -3.616 -12.556 0.997 1.00 95.38 110 SER A O 1
ATOM 863 N N . ARG A 1 111 ? -2.287 -13.859 -0.247 1.00 96.12 111 ARG A N 1
ATOM 864 C CA . ARG A 1 111 ? -2.761 -15.152 0.271 1.00 96.12 111 ARG A CA 1
ATOM 865 C C . ARG A 1 111 ? -1.813 -15.761 1.306 1.00 96.12 111 ARG A C 1
ATOM 867 O O . ARG A 1 111 ? -2.039 -16.896 1.724 1.00 96.12 111 ARG A O 1
ATOM 874 N N . GLY A 1 112 ? -0.745 -15.053 1.670 1.00 95.25 112 GLY A N 1
ATOM 875 C CA . GLY A 1 112 ? 0.204 -15.502 2.679 1.00 95.25 112 GLY A CA 1
ATOM 876 C C . GLY A 1 112 ? -0.423 -15.607 4.076 1.00 95.25 112 GLY A C 1
ATOM 877 O O . GLY A 1 112 ? -1.434 -14.956 4.364 1.00 95.25 112 GLY A O 1
ATOM 878 N N . PRO A 1 113 ? 0.131 -16.456 4.959 1.00 97.19 113 PRO A N 1
ATOM 879 C CA . PRO A 1 113 ? -0.405 -16.656 6.300 1.00 97.19 113 PRO A CA 1
ATOM 880 C C . PRO A 1 113 ? -0.477 -15.368 7.129 1.00 97.19 113 PRO A C 1
ATOM 882 O O . PRO A 1 113 ? -1.436 -15.225 7.887 1.00 97.19 113 PRO A O 1
ATOM 885 N N . ARG A 1 114 ? 0.468 -14.421 6.988 1.00 96.94 114 ARG A N 1
ATOM 886 C CA . ARG A 1 114 ? 0.407 -13.149 7.739 1.00 96.94 114 ARG A CA 1
ATOM 887 C C . ARG A 1 114 ? -0.708 -12.238 7.235 1.00 96.94 114 ARG A C 1
ATOM 889 O O . ARG A 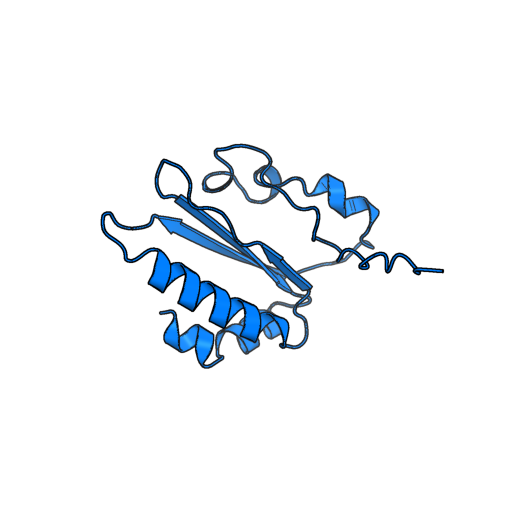1 114 ? -1.363 -11.599 8.049 1.00 96.94 114 ARG A O 1
ATOM 896 N N . HIS A 1 115 ? -0.985 -12.239 5.933 1.00 94.69 115 HIS A N 1
ATOM 897 C CA . HIS A 1 115 ? -2.138 -11.521 5.381 1.00 94.69 115 HIS A CA 1
ATOM 898 C C . HIS A 1 115 ? -3.470 -12.110 5.853 1.00 94.69 115 HIS A C 1
ATOM 900 O O . HIS A 1 115 ? -4.389 -11.362 6.161 1.00 94.69 115 HIS A O 1
ATOM 906 N N . ILE A 1 116 ? -3.575 -13.441 5.937 1.00 95.00 116 ILE A N 1
ATOM 907 C CA . ILE A 1 116 ? -4.786 -14.118 6.431 1.00 95.00 116 ILE A CA 1
ATOM 908 C C . ILE A 1 116 ? -5.036 -13.802 7.911 1.00 95.00 116 ILE A C 1
ATOM 910 O O . ILE A 1 116 ? -6.183 -13.656 8.320 1.00 95.00 116 ILE A O 1
ATOM 914 N N . GLU A 1 117 ? -3.975 -13.700 8.710 1.00 94.12 117 GLU A N 1
ATOM 915 C CA . GLU A 1 117 ? -4.054 -13.360 10.135 1.00 94.12 117 GLU A CA 1
ATOM 916 C C . GLU A 1 117 ? -4.498 -11.908 10.385 1.00 94.12 117 GLU A C 1
ATOM 918 O O . GLU A 1 117 ? -5.060 -11.620 11.437 1.00 94.12 117 GLU A O 1
ATOM 923 N N . ALA A 1 118 ? -4.266 -11.007 9.426 1.00 89.75 118 ALA A N 1
ATOM 924 C CA . ALA A 1 118 ? -4.550 -9.575 9.529 1.00 89.75 118 ALA A CA 1
ATOM 925 C C . ALA A 1 118 ? -5.981 -9.166 9.093 1.00 89.75 118 ALA A C 1
ATOM 927 O O . ALA A 1 118 ? -6.239 -7.975 8.908 1.00 89.75 118 ALA A O 1
ATOM 928 N N . ILE A 1 119 ? -6.895 -10.130 8.899 1.00 80.56 119 ILE A N 1
ATOM 929 C CA . ILE A 1 119 ? -8.309 -9.921 8.508 1.00 80.56 119 ILE A CA 1
ATOM 930 C C . ILE A 1 119 ? -9.215 -9.933 9.741 1.00 80.56 119 ILE A C 1
ATOM 932 O O . ILE A 1 119 ? -10.044 -8.999 9.864 1.00 80.56 119 ILE A O 1
#

Secondary structure (DSSP, 8-state):
----------TTTT--BSSTTGGGS-HHHHB-HHHHGGGS-S---EEEEEEEEPPTT--HHHHHHHHHHHHHHHHTSTTEEEEE-PPPPTTSEEEEEEEES-HHHHHHHTTSHHHHHT-